Protein AF-A0A450VLE0-F1 (afdb_monomer)

Mean predicted aligned error: 19.2 Å

Organism: NCBI:txid2126340

Solvent-accessible surface area (backbone atoms only — not comparable to full-atom values): 8468 Å² total; per-residue (Å²): 136,80,93,80,52,62,30,89,86,78,66,40,57,33,44,76,78,49,74,46,73,75,33,83,89,41,88,95,52,53,38,33,41,33,39,29,36,33,69,46,83,93,68,55,47,74,50,79,46,79,49,68,70,88,78,72,94,69,72,60,68,81,73,56,61,77,80,72,63,73,75,75,70,81,72,73,82,72,70,78,93,84,75,86,74,86,80,76,88,75,73,73,72,68,62,57,59,59,56,54,58,57,52,57,72,72,73,74,74,83,91,83,80,88,86,80,84,86,91,84,82,136

InterPro domains:
  IPR007684 Zinc finger, Ogr/Delta-type [PF04606] (6-57)

Sequence (122 aa):
MAHRVTCPHCKSAARITSSKDITRDIEGDFAKELYCVCTNPACNCRFVATSSFSHYLIPPKDMRDEDNREPIPDRPLTRPPSEVDPVEPQDPEKAIGQAVLKWIGANLLPQQQQQQPPQIAA

Structure (mmCIF, N/CA/C/O backbone):
data_AF-A0A450VLE0-F1
#
_entry.id   AF-A0A450VLE0-F1
#
loop_
_atom_site.group_PDB
_atom_site.id
_atom_site.type_symbol
_atom_site.label_atom_id
_atom_site.label_alt_id
_atom_site.label_comp_id
_atom_site.label_asym_id
_atom_site.label_entity_id
_atom_site.label_seq_id
_atom_site.pdbx_PDB_ins_code
_atom_site.Cartn_x
_atom_site.Cartn_y
_atom_site.Cartn_z
_atom_site.occupancy
_atom_site.B_iso_or_equiv
_atom_site.auth_seq_id
_atom_site.auth_comp_id
_atom_site.auth_asym_id
_atom_site.auth_atom_id
_atom_site.pdbx_PDB_model_num
ATOM 1 N N . MET A 1 1 ? -6.278 6.645 -8.118 1.00 50.06 1 MET A N 1
ATOM 2 C CA . MET A 1 1 ? -6.718 6.285 -6.750 1.00 50.06 1 MET A CA 1
ATOM 3 C C . MET A 1 1 ? -5.479 6.073 -5.890 1.00 50.06 1 MET A C 1
ATOM 5 O O . MET A 1 1 ? -4.508 5.548 -6.412 1.00 50.06 1 MET A O 1
ATOM 9 N N . ALA A 1 2 ? -5.474 6.519 -4.632 1.00 74.88 2 ALA A N 1
ATOM 10 C CA . ALA A 1 2 ? -4.324 6.376 -3.732 1.00 74.88 2 ALA A CA 1
ATOM 11 C C . ALA A 1 2 ? -4.349 5.023 -2.997 1.00 74.88 2 ALA A C 1
ATOM 13 O O . ALA A 1 2 ? -5.430 4.522 -2.680 1.00 74.88 2 ALA A O 1
ATOM 14 N N . HIS A 1 3 ? -3.175 4.451 -2.713 1.00 81.06 3 HIS A N 1
ATOM 15 C CA . HIS A 1 3 ? -3.037 3.226 -1.922 1.00 81.06 3 HIS A CA 1
ATOM 16 C C . HIS A 1 3 ? -3.601 3.442 -0.505 1.00 81.06 3 HIS A C 1
ATOM 18 O O . HIS A 1 3 ? -3.245 4.413 0.165 1.00 81.06 3 HIS A O 1
ATOM 24 N N . ARG A 1 4 ? -4.510 2.566 -0.056 1.00 89.75 4 ARG A N 1
ATOM 25 C CA . ARG A 1 4 ? -5.162 2.645 1.261 1.00 89.75 4 ARG A CA 1
ATOM 26 C C . ARG A 1 4 ? -4.743 1.456 2.114 1.00 89.75 4 ARG A C 1
ATOM 28 O O . ARG A 1 4 ? -4.914 0.318 1.693 1.00 89.75 4 ARG A O 1
ATOM 35 N N . VAL A 1 5 ? -4.263 1.729 3.324 1.00 93.69 5 VAL A N 1
ATOM 36 C CA . VAL A 1 5 ? -3.890 0.696 4.296 1.00 93.69 5 VAL A CA 1
ATOM 37 C C . VAL A 1 5 ? -5.079 0.410 5.213 1.00 93.69 5 VAL A C 1
ATOM 39 O O . VAL A 1 5 ? -5.694 1.332 5.756 1.00 93.69 5 VAL A O 1
ATOM 42 N N . THR A 1 6 ? -5.408 -0.866 5.393 1.00 95.50 6 THR A N 1
ATOM 43 C CA . THR A 1 6 ? -6.466 -1.330 6.301 1.00 95.50 6 THR A CA 1
ATOM 44 C C . THR A 1 6 ? -5.872 -1.888 7.586 1.00 95.50 6 THR A C 1
ATOM 46 O O . THR A 1 6 ? -4.873 -2.604 7.558 1.00 95.50 6 THR A O 1
ATOM 49 N N . CYS A 1 7 ? -6.504 -1.591 8.718 1.00 95.75 7 CYS A N 1
ATOM 50 C CA . CYS A 1 7 ? -6.116 -2.143 10.009 1.00 95.75 7 CYS A CA 1
ATOM 51 C C . CYS A 1 7 ? -6.337 -3.669 10.038 1.00 95.75 7 CYS A C 1
ATOM 53 O O . CYS A 1 7 ? -7.457 -4.109 9.771 1.00 95.75 7 CYS A O 1
ATOM 55 N N . PRO A 1 8 ? -5.338 -4.483 10.424 1.00 94.81 8 PRO A N 1
ATOM 56 C CA . PRO A 1 8 ? -5.493 -5.938 10.486 1.00 94.81 8 PRO A CA 1
ATOM 57 C C . PRO A 1 8 ? -6.453 -6.393 11.596 1.00 94.81 8 PRO A C 1
ATOM 59 O O . PRO A 1 8 ? -7.052 -7.457 11.491 1.00 94.81 8 PRO A O 1
ATOM 62 N N . HIS A 1 9 ? -6.635 -5.581 12.642 1.00 95.31 9 HIS A N 1
ATOM 63 C CA . HIS A 1 9 ? -7.479 -5.919 13.786 1.00 95.31 9 HIS A CA 1
ATOM 64 C C . HIS A 1 9 ? -8.968 -5.644 13.523 1.00 95.31 9 HIS A C 1
ATOM 66 O O . HIS A 1 9 ? -9.802 -6.533 13.648 1.00 95.31 9 HIS A O 1
ATOM 72 N N . CYS A 1 10 ? -9.321 -4.414 13.134 1.00 95.50 10 CYS A N 1
ATOM 73 C CA . CYS A 1 10 ? -10.722 -3.998 12.978 1.00 95.50 10 CYS A CA 1
ATOM 74 C C . CYS A 1 10 ? -11.154 -3.747 11.525 1.00 95.50 10 CYS A C 1
ATOM 76 O O . CYS A 1 10 ? -12.272 -3.284 11.301 1.00 95.50 10 CYS A O 1
ATOM 78 N N . LYS A 1 11 ? -10.273 -3.980 10.539 1.00 95.19 11 LYS A N 1
ATOM 79 C CA . LYS A 1 11 ? -10.509 -3.773 9.091 1.00 95.19 11 LYS A CA 1
ATOM 80 C C . LYS A 1 11 ? -10.884 -2.341 8.682 1.00 95.19 11 LYS A C 1
ATOM 82 O O . LYS A 1 11 ? -11.14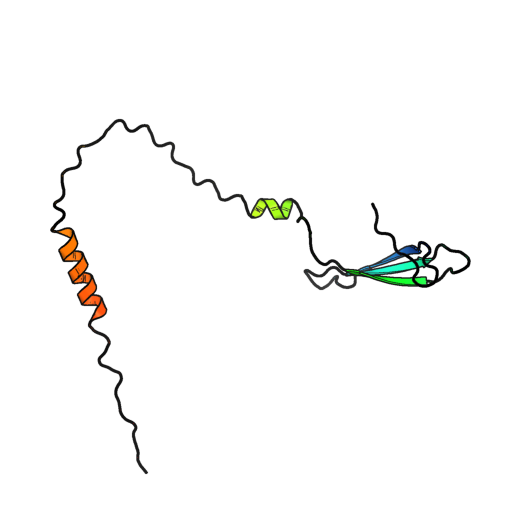1 -2.077 7.512 1.00 95.19 11 LYS A O 1
ATOM 87 N N . SER A 1 12 ? -10.879 -1.402 9.625 1.00 95.81 12 SER A N 1
ATOM 88 C CA . SER A 1 12 ? -11.111 0.019 9.367 1.00 95.81 12 SER A CA 1
ATOM 89 C C . SER A 1 12 ? -9.906 0.643 8.659 1.00 95.81 12 SER A C 1
ATOM 91 O O . SER A 1 12 ? -8.806 0.083 8.664 1.00 95.81 12 SER A O 1
ATOM 93 N N . ALA A 1 13 ? -10.094 1.822 8.066 1.00 94.50 13 ALA A N 1
ATOM 94 C CA . ALA A 1 13 ? -8.999 2.555 7.442 1.00 94.50 13 ALA A CA 1
ATOM 95 C C . ALA A 1 13 ? -7.890 2.899 8.458 1.00 94.50 13 ALA A C 1
ATOM 97 O O . ALA A 1 13 ? -8.137 3.107 9.651 1.00 94.50 13 ALA A O 1
ATOM 98 N N . ALA A 1 14 ? -6.652 2.958 7.979 1.00 96.00 14 ALA A N 1
ATOM 99 C CA . ALA A 1 14 ? -5.509 3.427 8.745 1.00 96.00 14 ALA A CA 1
ATOM 100 C C . ALA A 1 14 ? -4.854 4.625 8.052 1.00 96.00 14 ALA A C 1
ATOM 102 O O . ALA A 1 14 ? -4.839 4.729 6.824 1.00 96.00 14 ALA A O 1
ATOM 103 N N . ARG A 1 15 ? -4.307 5.539 8.857 1.00 95.25 15 ARG A N 1
ATOM 104 C CA . ARG A 1 15 ? -3.554 6.707 8.401 1.00 95.25 15 ARG A CA 1
ATOM 105 C C . ARG A 1 15 ? -2.059 6.437 8.536 1.00 95.25 15 ARG A C 1
ATOM 107 O O . ARG A 1 15 ? -1.594 6.073 9.616 1.00 95.25 15 ARG A O 1
ATOM 114 N N . ILE A 1 16 ? -1.311 6.661 7.460 1.00 95.62 16 ILE A N 1
ATOM 115 C CA . ILE A 1 16 ? 0.154 6.599 7.470 1.00 95.62 16 ILE A CA 1
ATOM 116 C C . ILE A 1 16 ? 0.670 7.870 8.150 1.00 95.62 16 ILE A C 1
ATOM 118 O O . ILE A 1 16 ? 0.297 8.975 7.760 1.00 95.62 16 ILE A O 1
ATOM 122 N N . THR A 1 17 ? 1.485 7.715 9.190 1.00 95.44 17 THR A N 1
ATOM 123 C CA . THR A 1 17 ? 2.058 8.838 9.955 1.00 95.44 17 THR A CA 1
ATOM 124 C C . THR A 1 17 ? 3.480 9.149 9.512 1.00 95.44 17 THR A C 1
ATOM 126 O O . THR A 1 17 ? 3.862 10.309 9.426 1.00 95.44 17 THR A O 1
ATOM 129 N N . SER A 1 18 ? 4.261 8.109 9.232 1.00 94.00 18 SER A N 1
ATOM 130 C CA . SER A 1 18 ? 5.635 8.219 8.755 1.00 94.00 18 SER A CA 1
ATOM 131 C C . SER A 1 18 ? 5.951 7.031 7.854 1.00 94.00 18 SER A C 1
ATOM 133 O O . SER A 1 18 ? 5.331 5.970 7.974 1.00 94.00 18 SER A O 1
ATOM 135 N N . SER A 1 19 ? 6.915 7.211 6.962 1.00 94.12 19 SER A N 1
ATOM 136 C CA . SER A 1 19 ? 7.450 6.160 6.104 1.00 94.12 19 SER A CA 1
ATOM 137 C C . SER A 1 19 ? 8.967 6.144 6.198 1.00 94.12 19 SER A C 1
ATOM 139 O O . SER A 1 19 ? 9.593 7.205 6.174 1.00 94.12 19 SER A O 1
ATOM 141 N N . LYS A 1 20 ? 9.551 4.951 6.251 1.00 94.88 20 LYS A N 1
ATOM 142 C CA . LYS A 1 20 ? 10.996 4.732 6.254 1.00 94.88 20 LYS A CA 1
ATOM 143 C C . LYS A 1 20 ? 11.363 3.847 5.073 1.00 94.88 20 LYS A C 1
ATOM 145 O O . LYS A 1 20 ? 10.780 2.783 4.894 1.00 94.88 20 LYS A O 1
ATOM 150 N N . ASP A 1 21 ? 12.322 4.284 4.271 1.00 93.88 21 ASP A N 1
ATOM 151 C CA . ASP A 1 21 ? 12.847 3.450 3.191 1.00 93.88 21 ASP A CA 1
ATOM 152 C C . ASP A 1 21 ? 13.864 2.473 3.786 1.00 93.88 21 ASP A C 1
ATOM 154 O O . ASP A 1 21 ? 14.727 2.881 4.568 1.00 93.88 21 ASP A O 1
ATOM 158 N N . ILE A 1 22 ? 13.738 1.191 3.447 1.00 93.38 22 ILE A N 1
ATOM 159 C CA . ILE A 1 22 ? 14.608 0.135 3.988 1.00 93.38 22 ILE A CA 1
ATOM 160 C C . ILE A 1 22 ? 15.676 -0.329 3.001 1.00 93.38 22 ILE A C 1
ATOM 162 O O . ILE A 1 22 ? 16.709 -0.819 3.432 1.00 93.38 22 ILE A O 1
ATOM 166 N N . THR A 1 23 ? 15.468 -0.130 1.701 1.00 89.88 23 THR A N 1
ATOM 167 C CA . THR A 1 23 ? 16.395 -0.553 0.639 1.00 89.88 23 THR A CA 1
ATOM 168 C C . THR A 1 23 ? 17.162 0.625 0.038 1.00 89.88 23 THR A C 1
ATOM 170 O O . THR A 1 23 ? 17.474 0.618 -1.143 1.00 89.88 23 THR A O 1
ATOM 173 N N . ARG A 1 24 ? 17.461 1.672 0.827 1.00 84.25 24 ARG A N 1
ATOM 174 C CA . ARG A 1 24 ? 18.153 2.872 0.305 1.00 84.25 24 ARG A CA 1
ATOM 175 C C . ARG A 1 24 ? 19.526 2.566 -0.289 1.00 84.25 24 ARG A C 1
ATOM 177 O O . ARG A 1 24 ? 19.934 3.256 -1.212 1.00 84.25 24 ARG A O 1
ATOM 184 N N . ASP A 1 25 ? 20.192 1.546 0.238 1.00 87.12 25 ASP A N 1
ATOM 185 C CA . ASP A 1 25 ? 21.559 1.179 -0.131 1.00 87.12 25 ASP A CA 1
ATOM 186 C C . ASP A 1 25 ? 21.614 0.040 -1.167 1.00 87.12 25 ASP A C 1
ATOM 188 O O . ASP A 1 25 ? 22.697 -0.408 -1.531 1.00 87.12 25 ASP A O 1
ATOM 192 N N . ILE A 1 26 ? 20.457 -0.456 -1.627 1.00 85.69 26 ILE A N 1
ATOM 193 C CA . ILE A 1 26 ? 20.356 -1.570 -2.576 1.00 85.69 26 ILE A CA 1
ATOM 194 C C . ILE A 1 26 ? 19.754 -1.033 -3.873 1.00 85.69 26 ILE A C 1
ATOM 196 O O . ILE A 1 26 ? 18.553 -0.775 -3.962 1.00 85.69 26 ILE A O 1
ATOM 200 N N . GLU A 1 27 ? 20.599 -0.848 -4.885 1.00 79.81 27 GLU A N 1
ATOM 201 C CA . GLU A 1 27 ? 20.152 -0.433 -6.213 1.00 79.81 27 GLU A CA 1
ATOM 202 C C . GLU A 1 27 ? 19.254 -1.507 -6.844 1.00 79.81 27 GLU A C 1
ATOM 204 O O . GLU A 1 27 ? 19.580 -2.692 -6.848 1.00 79.81 27 GLU A O 1
ATOM 209 N N . GLY A 1 28 ? 18.107 -1.085 -7.379 1.00 79.62 28 GLY A N 1
ATOM 210 C CA . GLY A 1 28 ? 17.136 -1.968 -8.033 1.00 79.62 28 GLY A CA 1
ATOM 211 C C . GLY A 1 28 ? 16.016 -2.488 -7.127 1.00 79.62 28 GLY A C 1
ATOM 212 O O . GLY A 1 28 ? 14.972 -2.876 -7.649 1.00 79.62 28 GLY A O 1
ATOM 213 N N . ASP A 1 29 ? 16.161 -2.403 -5.802 1.00 85.62 29 ASP A N 1
ATOM 214 C CA . ASP A 1 29 ? 15.123 -2.817 -4.856 1.00 85.62 29 ASP A CA 1
ATOM 215 C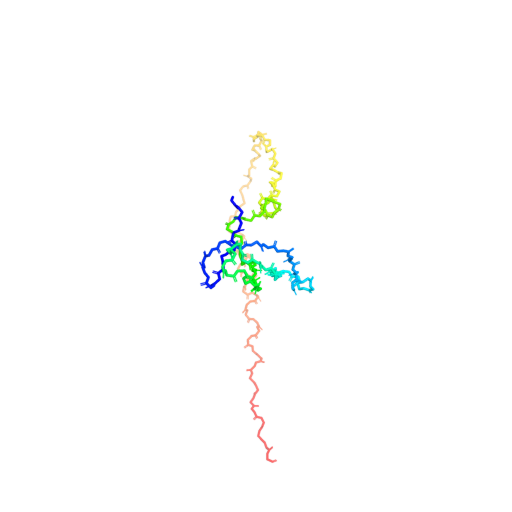 C . ASP A 1 29 ? 14.401 -1.623 -4.228 1.00 85.62 29 ASP A C 1
ATOM 217 O O . ASP A 1 29 ? 14.997 -0.683 -3.698 1.00 85.62 29 ASP A O 1
ATOM 221 N N . PHE A 1 30 ? 13.070 -1.686 -4.208 1.00 88.25 30 PHE A N 1
ATOM 222 C CA . PHE A 1 30 ? 12.241 -0.673 -3.565 1.00 88.25 30 PHE A CA 1
ATOM 223 C C . PHE A 1 30 ? 11.333 -1.311 -2.523 1.00 88.25 30 PHE A C 1
ATOM 225 O O . PHE A 1 30 ? 10.327 -1.947 -2.851 1.00 88.25 30 PHE A O 1
ATOM 232 N N . ALA A 1 31 ? 11.660 -1.090 -1.252 1.00 92.62 31 ALA A N 1
ATOM 233 C CA . ALA A 1 31 ? 10.789 -1.420 -0.139 1.00 92.62 31 ALA A CA 1
ATOM 234 C C . ALA A 1 31 ? 10.758 -0.305 0.916 1.00 92.62 31 ALA A C 1
ATOM 236 O O . ALA A 1 31 ? 11.765 0.343 1.227 1.00 92.62 31 ALA A O 1
ATOM 237 N N . LYS A 1 32 ? 9.565 -0.080 1.474 1.00 93.69 32 LYS A N 1
ATOM 238 C CA . LYS A 1 32 ? 9.296 0.932 2.500 1.00 93.69 32 LYS A CA 1
ATOM 239 C C . LYS A 1 32 ? 8.494 0.350 3.654 1.00 93.69 32 LYS A C 1
ATOM 241 O O . LYS A 1 32 ? 7.517 -0.368 3.447 1.00 93.69 32 LYS A O 1
ATOM 246 N N . GLU A 1 33 ? 8.859 0.747 4.861 1.00 95.69 33 GLU A N 1
ATOM 247 C CA . GLU A 1 33 ? 8.078 0.545 6.077 1.00 95.69 33 GLU A CA 1
ATOM 248 C C . GLU A 1 33 ? 7.150 1.744 6.290 1.00 95.69 33 GLU A C 1
ATOM 250 O O . GLU A 1 33 ? 7.573 2.901 6.259 1.00 95.69 33 GLU A O 1
ATOM 255 N N . LEU A 1 34 ? 5.870 1.472 6.514 1.00 95.50 34 LEU A N 1
ATOM 256 C CA . LEU A 1 34 ? 4.814 2.454 6.716 1.00 95.50 34 LEU A CA 1
ATOM 257 C C . LEU A 1 34 ? 4.297 2.342 8.147 1.00 95.50 34 LEU A C 1
ATOM 259 O O . LEU A 1 34 ? 3.661 1.354 8.521 1.00 95.50 34 LEU A O 1
ATOM 263 N N . TYR A 1 35 ? 4.523 3.381 8.942 1.00 96.69 35 TYR A N 1
ATOM 264 C CA . TYR A 1 35 ? 4.024 3.463 10.310 1.00 96.69 35 TYR A CA 1
ATOM 265 C C . TYR A 1 35 ? 2.588 3.978 10.288 1.00 96.69 35 TYR A C 1
ATOM 267 O O . TYR A 1 35 ? 2.329 5.144 9.969 1.00 96.69 35 TYR A O 1
ATOM 275 N N . CYS A 1 36 ? 1.648 3.100 10.619 1.00 96.69 36 CYS A N 1
ATOM 276 C CA . CYS A 1 36 ? 0.220 3.329 10.462 1.00 96.69 36 CYS A CA 1
ATOM 277 C C . CYS A 1 36 ? -0.494 3.428 11.813 1.00 96.69 36 CYS A C 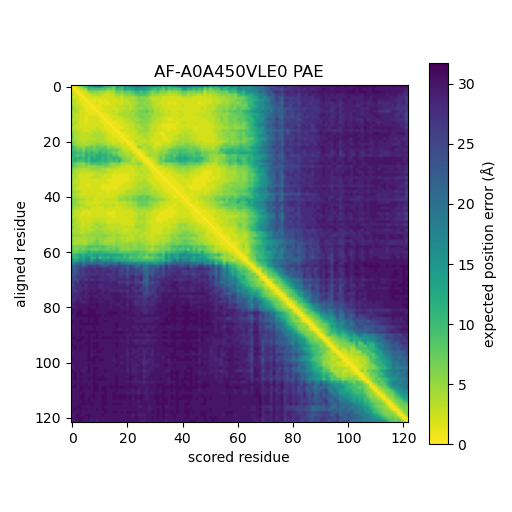1
ATOM 279 O O . CYS A 1 36 ? -0.167 2.723 12.769 1.00 96.69 36 CYS A O 1
ATOM 281 N N . VAL A 1 37 ? -1.515 4.284 11.870 1.00 96.50 37 VAL A N 1
ATOM 282 C CA . VAL A 1 37 ? -2.420 4.431 13.018 1.00 96.50 37 VAL A CA 1
ATOM 283 C C . VAL A 1 37 ? -3.846 4.194 12.542 1.00 96.50 37 VAL A C 1
ATOM 285 O O . VAL A 1 37 ? -4.289 4.811 11.570 1.00 96.50 37 VAL A O 1
ATOM 288 N N . CYS A 1 38 ? -4.570 3.291 13.199 1.00 96.94 38 CYS A N 1
ATOM 289 C CA . CYS A 1 38 ? -5.972 3.042 12.879 1.00 96.94 38 CYS A CA 1
ATOM 290 C C . CYS A 1 38 ? -6.828 4.282 13.175 1.00 96.94 38 CYS A C 1
ATOM 292 O O . CYS A 1 38 ? -6.673 4.905 14.221 1.00 96.94 38 CYS A O 1
ATOM 294 N N . THR A 1 39 ? -7.747 4.630 12.271 1.00 95.81 39 THR A N 1
ATOM 295 C CA . THR A 1 39 ? -8.638 5.787 12.461 1.00 95.81 39 THR A CA 1
ATOM 296 C C . THR A 1 39 ? -9.863 5.474 13.316 1.00 95.81 39 THR A C 1
ATOM 298 O O . THR A 1 39 ? -10.552 6.395 13.744 1.00 95.81 39 THR A O 1
ATOM 301 N N . ASN A 1 40 ? -10.154 4.194 13.570 1.00 96.00 40 ASN A N 1
ATOM 302 C CA . ASN A 1 40 ? -11.259 3.797 14.432 1.00 96.00 40 ASN A CA 1
ATOM 303 C C . ASN A 1 40 ? -10.888 4.068 15.902 1.00 96.00 40 ASN A C 1
ATOM 305 O O . ASN A 1 40 ? -9.965 3.417 16.400 1.00 96.00 40 ASN A O 1
ATOM 309 N N . PRO A 1 41 ? -11.604 4.959 16.615 1.00 94.38 41 PRO A N 1
ATOM 310 C CA . PRO A 1 41 ? -11.274 5.331 17.991 1.00 94.38 41 PRO A CA 1
ATOM 311 C C . PRO A 1 41 ? -11.372 4.160 18.977 1.00 94.38 41 PRO A C 1
ATOM 313 O O . PRO A 1 41 ? -10.648 4.151 19.967 1.00 94.38 41 PRO A O 1
ATOM 316 N N . ALA A 1 42 ? -12.206 3.152 18.697 1.00 96.44 42 ALA A N 1
ATOM 317 C CA . ALA A 1 42 ? -12.314 1.959 19.537 1.00 96.44 42 ALA A CA 1
ATOM 318 C C . ALA A 1 42 ? -11.110 1.012 19.388 1.00 96.44 42 ALA A C 1
ATOM 320 O O . ALA A 1 42 ? -10.825 0.230 20.287 1.00 96.44 42 ALA A O 1
ATOM 321 N N . CYS A 1 43 ? -10.407 1.064 18.250 1.00 95.25 43 CYS A N 1
ATOM 322 C CA . CYS A 1 43 ? -9.239 0.224 17.994 1.00 95.25 43 CYS A CA 1
ATOM 323 C C . CYS A 1 43 ? -7.934 0.979 18.262 1.00 95.25 43 CYS A C 1
ATOM 325 O O . CYS A 1 43 ? -7.086 0.474 18.989 1.00 95.25 43 CYS A O 1
ATOM 327 N N . ASN A 1 44 ? -7.770 2.161 17.654 1.00 93.75 44 ASN A N 1
ATOM 328 C CA . ASN A 1 44 ? -6.639 3.090 17.792 1.00 93.75 44 ASN A CA 1
ATOM 329 C C . ASN A 1 44 ? -5.239 2.432 17.800 1.00 93.75 44 ASN A C 1
ATOM 331 O O . ASN A 1 44 ? -4.285 2.945 18.385 1.00 93.75 44 ASN A O 1
ATOM 335 N N . CYS A 1 45 ? -5.103 1.265 17.167 1.00 96.00 45 CYS A N 1
ATOM 336 C CA . CYS A 1 45 ? -3.864 0.509 17.196 1.00 96.00 45 CYS A CA 1
ATOM 337 C C . CYS A 1 45 ? -2.819 1.159 16.286 1.00 96.00 45 CYS A C 1
ATOM 339 O O . CYS A 1 45 ? -3.145 1.746 15.24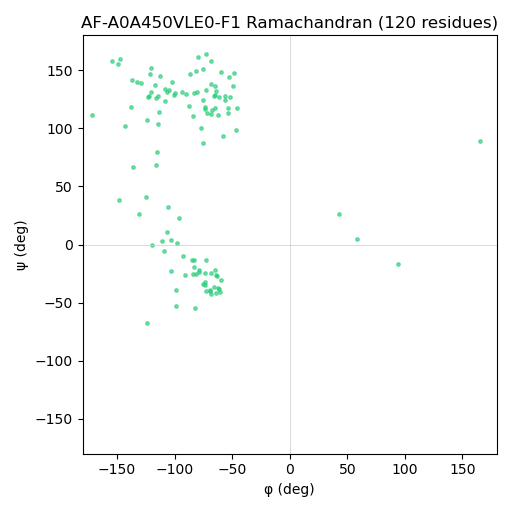5 1.00 96.00 45 CYS A O 1
ATOM 341 N N . ARG A 1 46 ? -1.549 0.979 16.646 1.00 96.56 46 ARG A N 1
ATOM 342 C CA . ARG A 1 46 ? -0.399 1.357 15.823 1.00 96.56 46 ARG A CA 1
ATOM 343 C C . ARG A 1 46 ? 0.256 0.098 15.286 1.00 96.56 46 ARG A C 1
ATOM 345 O O . ARG A 1 46 ? 0.449 -0.852 16.037 1.00 96.56 46 ARG A O 1
ATOM 352 N N . PHE A 1 47 ? 0.568 0.088 14.001 1.00 96.62 47 PHE A N 1
ATOM 353 C CA . PHE A 1 47 ? 1.192 -1.059 13.351 1.00 96.62 47 PHE A CA 1
ATOM 354 C C . PHE A 1 47 ? 2.117 -0.601 12.228 1.00 96.62 47 PHE A C 1
ATOM 356 O O . PHE A 1 47 ? 1.998 0.519 11.728 1.00 96.62 47 PHE A O 1
ATOM 363 N N . VAL A 1 48 ? 3.040 -1.475 11.843 1.00 96.56 48 VAL A N 1
ATOM 364 C CA . VAL A 1 48 ? 3.949 -1.256 10.717 1.00 96.56 48 VAL A CA 1
ATOM 365 C C . VAL A 1 48 ? 3.496 -2.141 9.566 1.00 96.56 48 VAL A C 1
ATOM 367 O O . VAL A 1 48 ? 3.227 -3.324 9.766 1.00 96.56 48 VAL A O 1
ATOM 370 N N . ALA A 1 49 ? 3.375 -1.559 8.378 1.00 94.75 49 ALA A N 1
ATOM 371 C CA . ALA A 1 49 ? 3.100 -2.281 7.143 1.00 94.75 49 ALA A CA 1
ATOM 372 C C . ALA A 1 49 ? 4.276 -2.105 6.182 1.00 94.75 49 ALA A C 1
ATOM 374 O O . ALA A 1 49 ? 4.775 -0.994 6.026 1.00 94.75 49 ALA A O 1
ATOM 375 N N . THR A 1 50 ? 4.695 -3.176 5.518 1.00 94.25 50 THR A N 1
ATOM 376 C CA . THR A 1 50 ? 5.765 -3.118 4.516 1.00 94.25 50 THR A CA 1
ATOM 377 C C . THR A 1 50 ? 5.156 -3.083 3.122 1.00 94.25 50 THR A C 1
ATOM 379 O O . THR A 1 50 ? 4.293 -3.898 2.801 1.00 94.25 50 THR A O 1
ATOM 382 N N . SER A 1 51 ? 5.601 -2.141 2.295 1.00 92.19 51 SER A N 1
ATOM 383 C CA . SER A 1 51 ? 5.233 -2.038 0.883 1.00 92.19 51 SER A CA 1
ATOM 384 C C . SER A 1 51 ? 6.479 -2.241 0.031 1.00 92.19 51 SER A C 1
ATOM 386 O O . SER A 1 51 ? 7.455 -1.515 0.211 1.00 92.19 51 SER A O 1
ATOM 388 N N . SER A 1 52 ? 6.433 -3.178 -0.913 1.00 92.62 52 SER A N 1
ATOM 389 C CA . SER A 1 52 ? 7.508 -3.438 -1.874 1.00 92.62 52 SER A CA 1
ATOM 390 C C . SER A 1 52 ? 7.037 -3.253 -3.315 1.00 92.62 52 SER A C 1
ATOM 392 O O . SER A 1 52 ? 5.854 -3.406 -3.631 1.00 92.62 52 SER A O 1
ATOM 394 N N . PHE A 1 53 ? 7.971 -2.885 -4.186 1.00 91.19 53 PHE A N 1
ATOM 395 C CA . PHE A 1 53 ? 7.783 -2.915 -5.631 1.00 91.19 53 PHE A CA 1
ATOM 396 C C . PHE A 1 53 ? 8.007 -4.337 -6.161 1.00 91.19 53 PHE A C 1
ATOM 398 O O . PHE A 1 53 ? 8.787 -5.094 -5.592 1.00 91.19 53 PHE A O 1
ATOM 405 N N . SER A 1 54 ? 7.319 -4.702 -7.245 1.00 90.44 54 SER A N 1
ATOM 406 C CA . SER A 1 54 ? 7.487 -6.006 -7.897 1.00 90.44 54 SER A CA 1
ATOM 407 C C . SER A 1 54 ? 7.853 -5.840 -9.366 1.00 90.44 54 SER A C 1
ATOM 409 O O . SER A 1 54 ? 8.964 -6.167 -9.759 1.00 90.44 54 SER A O 1
ATOM 411 N N . HIS A 1 55 ? 6.933 -5.336 -10.185 1.00 90.81 55 HIS A N 1
ATOM 412 C CA . HIS A 1 55 ? 7.167 -5.148 -11.611 1.00 90.81 55 HIS A CA 1
ATOM 413 C C . HIS A 1 55 ? 6.276 -4.040 -12.170 1.00 90.81 55 HIS A C 1
ATOM 415 O O . HIS A 1 55 ? 5.221 -3.714 -11.615 1.00 90.81 55 HIS A O 1
ATOM 421 N N . TYR A 1 56 ? 6.701 -3.467 -13.293 1.00 90.56 56 TYR A N 1
ATOM 422 C CA . TYR A 1 56 ? 5.882 -2.554 -14.077 1.00 90.56 56 TYR A CA 1
ATOM 423 C C . TYR A 1 56 ? 4.968 -3.359 -14.998 1.00 90.56 56 TYR A C 1
ATOM 425 O O . TYR A 1 56 ? 5.435 -4.216 -15.740 1.00 90.56 56 TYR A O 1
ATOM 433 N N . LEU A 1 57 ? 3.671 -3.050 -14.998 1.00 92.88 57 LEU A N 1
ATOM 434 C CA . LEU A 1 57 ? 2.766 -3.541 -16.045 1.00 92.88 57 LEU A CA 1
ATOM 435 C C . LEU A 1 57 ? 3.005 -2.802 -17.367 1.00 92.88 57 LEU A C 1
ATOM 437 O O . LEU A 1 57 ? 2.873 -3.374 -18.442 1.00 92.88 57 LEU A O 1
ATOM 441 N N . ILE A 1 58 ? 3.345 -1.514 -17.273 1.00 91.12 58 ILE A N 1
ATOM 442 C CA . ILE A 1 58 ? 3.714 -0.654 -18.395 1.00 91.12 58 ILE A CA 1
ATOM 443 C C . ILE A 1 58 ? 4.911 0.182 -17.928 1.00 91.12 58 ILE A C 1
ATOM 445 O O . ILE A 1 58 ? 4.762 0.928 -16.954 1.00 91.12 58 ILE A O 1
ATOM 449 N N . PRO A 1 59 ? 6.085 0.068 -18.571 1.00 89.38 59 PRO A N 1
ATOM 450 C CA . PRO A 1 59 ? 7.277 0.783 -18.137 1.00 89.38 59 PRO A CA 1
ATOM 451 C C . PRO A 1 59 ? 7.157 2.309 -18.348 1.00 89.38 59 PRO A C 1
ATOM 453 O O . PRO A 1 59 ? 6.355 2.776 -19.180 1.00 89.38 59 PRO A O 1
ATOM 456 N N . PRO A 1 60 ? 7.947 3.109 -17.603 1.00 89.31 60 PRO A N 1
ATOM 457 C CA . PRO A 1 60 ? 8.092 4.548 -17.828 1.00 89.31 60 PRO A CA 1
ATOM 458 C C . PRO A 1 60 ? 8.363 4.875 -19.302 1.00 89.31 60 PRO A C 1
ATOM 460 O O . PRO A 1 60 ? 8.959 4.076 -20.019 1.00 89.31 60 PRO A O 1
ATOM 463 N N . LYS A 1 61 ? 7.887 6.031 -19.779 1.00 85.50 61 LYS A N 1
ATOM 464 C CA . LYS A 1 61 ? 8.042 6.426 -21.194 1.00 85.50 61 LYS A CA 1
ATOM 465 C C . LYS A 1 61 ? 9.510 6.536 -21.596 1.00 85.50 61 LYS A C 1
ATOM 467 O O . LYS A 1 61 ? 9.884 5.993 -22.621 1.00 85.50 61 LYS A O 1
ATOM 472 N N . ASP A 1 62 ? 10.328 7.089 -20.712 1.00 83.25 62 ASP A N 1
ATOM 473 C CA . ASP A 1 62 ? 11.758 7.285 -20.957 1.00 83.25 62 ASP A CA 1
ATOM 474 C C . ASP A 1 62 ? 12.517 5.950 -21.095 1.00 83.25 62 ASP A C 1
ATOM 476 O O . ASP A 1 62 ? 13.557 5.894 -21.733 1.00 83.25 62 ASP A O 1
ATOM 480 N N . MET A 1 63 ? 11.968 4.848 -20.562 1.00 75.38 63 MET A N 1
ATOM 481 C CA . MET A 1 63 ? 12.501 3.493 -20.768 1.00 75.38 63 MET A CA 1
ATOM 482 C C . MET A 1 63 ? 12.001 2.827 -22.060 1.00 75.38 63 MET A C 1
ATOM 484 O O . MET A 1 63 ? 12.515 1.781 -22.436 1.00 75.38 63 MET A O 1
ATOM 488 N N . ARG A 1 64 ? 10.970 3.373 -22.718 1.00 65.62 64 ARG A N 1
ATOM 489 C CA . ARG A 1 64 ? 10.402 2.819 -23.961 1.00 65.62 64 ARG A CA 1
ATOM 490 C C . ARG A 1 64 ? 11.047 3.382 -25.221 1.00 65.62 64 ARG A C 1
ATOM 492 O O . ARG A 1 64 ? 11.007 2.716 -26.249 1.00 65.62 64 ARG A O 1
ATOM 499 N N . ASP A 1 65 ? 11.600 4.589 -25.149 1.00 63.69 65 ASP A N 1
ATOM 500 C CA . ASP A 1 65 ? 12.085 5.310 -26.329 1.00 63.69 65 ASP A CA 1
ATOM 501 C C . ASP A 1 65 ? 13.513 4.898 -26.752 1.00 63.69 65 ASP A C 1
ATOM 503 O O . ASP A 1 65 ? 13.876 5.085 -27.912 1.00 63.69 65 ASP A O 1
ATOM 507 N N . GLU A 1 66 ? 14.298 4.283 -25.858 1.00 58.88 66 GLU A N 1
ATOM 508 C CA . GLU A 1 66 ? 15.685 3.859 -26.135 1.00 58.88 66 GLU A CA 1
ATOM 509 C C . GLU A 1 66 ? 15.774 2.541 -26.940 1.00 58.88 66 GLU A C 1
ATOM 511 O O . GLU A 1 66 ? 16.770 2.291 -27.611 1.00 58.88 66 GLU A O 1
ATOM 516 N N . ASP A 1 67 ? 14.730 1.702 -26.922 1.00 58.62 67 ASP A N 1
ATOM 517 C CA . ASP A 1 67 ? 14.748 0.366 -27.551 1.00 58.62 67 ASP A CA 1
ATOM 518 C C . ASP A 1 67 ? 14.229 0.354 -29.003 1.00 58.62 67 ASP A C 1
ATOM 520 O O . ASP A 1 67 ? 14.377 -0.639 -29.705 1.00 58.62 67 ASP A O 1
ATOM 524 N N . ASN A 1 68 ? 13.627 1.446 -29.498 1.00 58.75 68 ASN A N 1
ATOM 525 C CA . ASN A 1 68 ? 12.919 1.424 -30.791 1.00 58.75 68 ASN A CA 1
ATOM 526 C C . ASN A 1 68 ? 13.288 2.557 -31.756 1.00 58.75 68 ASN A C 1
ATOM 528 O O . ASN A 1 68 ? 12.506 2.935 -32.633 1.00 58.75 68 ASN A O 1
ATOM 532 N N . ARG A 1 69 ? 14.499 3.099 -31.618 1.00 56.81 69 ARG A N 1
ATOM 533 C CA . ARG A 1 69 ? 15.100 3.963 -32.634 1.00 56.81 69 ARG A CA 1
ATOM 534 C C . ARG A 1 69 ? 16.341 3.287 -33.189 1.00 56.81 69 ARG A C 1
ATOM 536 O O . ARG A 1 69 ? 17.455 3.764 -32.999 1.00 56.81 69 ARG A O 1
ATOM 543 N N . GLU A 1 70 ? 16.146 2.193 -33.927 1.00 60.28 70 GLU A N 1
ATOM 544 C CA . GLU A 1 70 ? 17.128 1.894 -34.966 1.00 60.28 70 GLU A CA 1
ATOM 545 C C . GLU A 1 70 ? 17.269 3.175 -35.807 1.00 60.28 70 GLU A C 1
ATOM 547 O O . GLU A 1 70 ? 16.250 3.744 -36.231 1.00 60.28 70 GLU A O 1
ATOM 552 N N . PRO A 1 71 ? 18.491 3.704 -36.007 1.00 62.28 71 PRO A N 1
ATOM 553 C CA . PRO A 1 71 ? 18.699 4.711 -37.027 1.00 62.28 71 PRO A CA 1
ATOM 554 C C . PRO A 1 71 ? 18.151 4.095 -38.304 1.00 62.28 71 PRO A C 1
ATOM 556 O O . PRO A 1 71 ? 18.632 3.044 -38.722 1.00 62.28 71 PRO A O 1
ATOM 559 N N . ILE A 1 72 ? 17.121 4.702 -38.896 1.00 64.31 72 ILE A N 1
ATOM 560 C CA . ILE A 1 72 ? 16.745 4.358 -40.263 1.00 64.31 72 ILE A CA 1
ATOM 561 C C . ILE A 1 72 ? 18.054 4.528 -41.035 1.00 64.31 72 ILE A C 1
ATOM 563 O O . ILE A 1 72 ? 18.554 5.658 -41.055 1.00 64.31 72 ILE A O 1
ATOM 567 N N . PRO A 1 73 ? 18.670 3.456 -41.572 1.00 65.06 73 PRO A N 1
ATOM 568 C CA . PRO A 1 73 ? 19.874 3.632 -42.358 1.00 65.06 73 PRO A CA 1
ATOM 569 C C . PRO A 1 73 ? 19.474 4.606 -43.450 1.00 65.06 73 PRO A C 1
ATOM 571 O O . PRO A 1 73 ? 18.450 4.367 -44.096 1.00 65.06 73 PRO A O 1
ATOM 574 N N . ASP A 1 74 ? 20.198 5.723 -43.572 1.00 62.91 74 A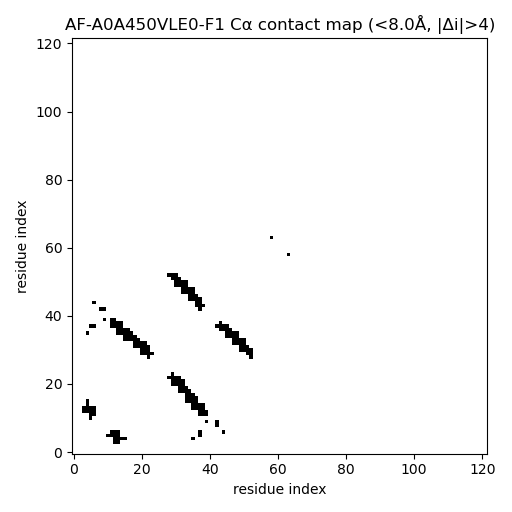SP A N 1
ATOM 575 C CA . ASP A 1 74 ? 19.969 6.726 -44.604 1.00 62.91 74 ASP A CA 1
ATOM 576 C C . ASP A 1 74 ? 19.820 5.981 -45.920 1.00 62.91 74 ASP A C 1
ATOM 578 O O . ASP A 1 74 ? 20.801 5.524 -46.505 1.00 62.91 74 ASP A O 1
ATOM 582 N N . ARG A 1 75 ? 18.573 5.757 -46.343 1.00 61.03 75 ARG A N 1
ATOM 583 C CA . ARG A 1 75 ? 18.303 5.069 -47.589 1.00 61.03 75 ARG A CA 1
ATOM 584 C C . ARG A 1 75 ? 18.783 6.071 -48.616 1.00 61.03 75 ARG A C 1
ATOM 586 O O . ARG A 1 75 ? 18.162 7.134 -48.715 1.00 61.03 75 ARG A O 1
ATOM 593 N N . PRO A 1 76 ? 19.870 5.794 -49.356 1.00 61.53 76 PRO A N 1
ATOM 594 C CA . PRO A 1 76 ? 20.275 6.705 -50.400 1.00 61.53 76 PRO A CA 1
ATOM 595 C C . PRO A 1 76 ? 19.059 6.837 -51.306 1.00 61.53 76 PRO A C 1
ATOM 597 O O . PRO A 1 76 ? 18.470 5.821 -51.700 1.00 61.53 76 PRO A O 1
ATOM 600 N N . LEU A 1 77 ? 18.637 8.074 -51.573 1.00 58.88 77 LEU A N 1
ATOM 601 C CA . LEU A 1 77 ? 17.702 8.350 -52.651 1.00 58.88 77 LEU A CA 1
ATOM 602 C C . LEU A 1 77 ? 18.385 7.820 -53.908 1.00 58.88 77 LEU A C 1
ATOM 604 O O . LEU A 1 77 ? 19.249 8.475 -54.487 1.00 58.88 77 LEU A O 1
ATOM 608 N N . THR A 1 78 ? 18.083 6.574 -54.260 1.00 54.69 78 THR A N 1
ATOM 609 C CA . THR A 1 78 ? 18.580 5.962 -55.478 1.00 54.69 78 THR A CA 1
ATOM 610 C C . THR A 1 78 ? 18.005 6.810 -56.591 1.00 54.69 78 THR A C 1
ATOM 612 O O . THR A 1 78 ? 16.791 6.904 -56.779 1.00 54.69 78 THR A O 1
ATOM 615 N N . ARG A 1 79 ? 18.906 7.534 -57.257 1.00 57.31 79 ARG A N 1
ATOM 616 C CA . ARG A 1 79 ? 18.620 8.252 -58.490 1.00 57.31 79 ARG A CA 1
ATOM 617 C C . ARG A 1 79 ? 17.906 7.258 -59.427 1.00 57.31 79 ARG A C 1
ATOM 619 O O . ARG A 1 79 ? 18.313 6.093 -59.458 1.00 57.31 79 ARG A O 1
ATOM 626 N N . PRO A 1 80 ? 16.829 7.659 -60.126 1.00 57.22 80 PRO A N 1
ATOM 627 C CA . PRO A 1 80 ? 16.124 6.758 -61.032 1.00 57.22 80 PRO A CA 1
ATOM 628 C C . PRO A 1 80 ? 17.109 6.129 -62.034 1.00 57.22 80 PRO A C 1
ATOM 630 O O . PRO A 1 80 ? 18.060 6.803 -62.439 1.00 57.22 80 PRO A O 1
ATOM 633 N N . PRO A 1 81 ? 16.915 4.854 -62.419 1.00 49.84 81 PRO A N 1
ATOM 634 C CA . PRO A 1 81 ? 17.849 4.130 -63.267 1.00 49.84 81 PRO A CA 1
ATOM 635 C C . PRO A 1 81 ? 17.705 4.622 -64.708 1.00 49.84 81 PRO A C 1
ATOM 637 O O . PRO A 1 81 ? 16.939 4.079 -65.499 1.00 49.84 81 PRO A O 1
ATOM 640 N N . SER A 1 82 ? 18.429 5.677 -65.049 1.00 60.28 82 SER A N 1
ATOM 641 C CA . SER A 1 82 ? 18.700 6.059 -66.429 1.00 60.28 82 SER A CA 1
ATOM 642 C C . SER A 1 82 ? 20.196 5.919 -66.658 1.00 60.28 82 SER A C 1
ATOM 644 O O . SER A 1 82 ? 20.913 6.896 -66.516 1.00 60.28 82 SER A O 1
ATOM 646 N N . GLU A 1 83 ? 20.630 4.680 -66.879 1.00 54.78 83 GLU A N 1
ATOM 647 C CA . GLU A 1 83 ? 21.802 4.251 -67.660 1.00 54.78 83 GLU A CA 1
ATOM 648 C C . GLU A 1 83 ? 22.065 2.789 -67.286 1.00 54.78 83 GLU A C 1
ATOM 650 O O . GLU A 1 83 ? 22.719 2.455 -66.304 1.00 54.78 83 GLU A O 1
ATOM 655 N N . VAL A 1 84 ? 21.418 1.895 -68.033 1.00 55.88 84 VAL A N 1
ATOM 656 C CA . VAL A 1 84 ? 21.816 0.490 -68.109 1.00 55.88 84 VAL A CA 1
ATOM 657 C C . VAL A 1 84 ? 23.035 0.458 -69.020 1.00 55.88 84 VAL A C 1
ATOM 659 O O . VAL A 1 84 ? 22.890 0.528 -70.240 1.00 55.88 84 VAL A O 1
ATOM 662 N N . ASP A 1 85 ? 24.226 0.382 -68.436 1.00 57.75 85 ASP A N 1
ATOM 663 C CA . ASP A 1 85 ? 25.408 -0.031 -69.183 1.00 57.75 85 ASP A CA 1
ATOM 664 C C . ASP A 1 85 ? 25.273 -1.523 -69.550 1.00 57.75 85 ASP A C 1
ATOM 666 O O . ASP A 1 85 ? 24.818 -2.326 -68.723 1.00 57.75 85 ASP A O 1
ATOM 670 N N . PRO A 1 86 ? 25.629 -1.932 -70.781 1.00 52.50 86 PRO A N 1
ATOM 671 C CA . PRO A 1 86 ? 25.545 -3.325 -71.188 1.0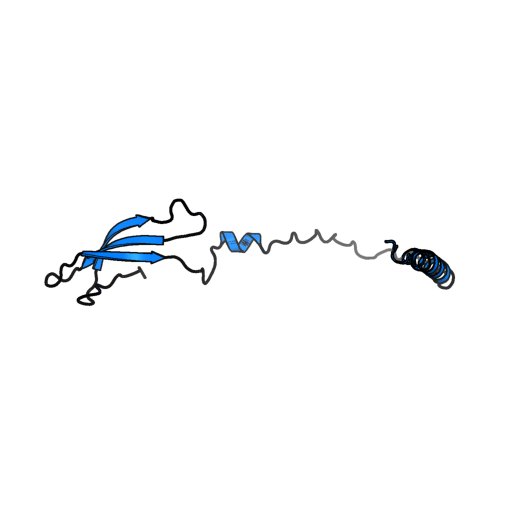0 52.50 86 PRO A CA 1
ATOM 672 C C . PRO A 1 86 ? 26.521 -4.187 -70.373 1.00 52.50 86 PRO A C 1
ATOM 674 O O . PRO A 1 86 ? 27.735 -4.022 -70.452 1.00 52.50 86 PRO A O 1
ATOM 677 N N . VAL A 1 87 ? 25.980 -5.137 -69.605 1.00 56.81 87 VAL A N 1
ATOM 678 C CA . VAL A 1 87 ? 26.761 -6.194 -68.951 1.00 56.81 87 VAL A CA 1
ATOM 679 C C . VAL A 1 87 ? 27.332 -7.126 -70.018 1.00 56.81 87 VAL A C 1
ATOM 681 O O . VAL A 1 87 ? 26.602 -7.804 -70.741 1.00 56.81 87 VAL A O 1
ATOM 684 N N . GLU A 1 88 ? 28.658 -7.147 -70.096 1.00 60.47 88 GLU A N 1
ATOM 685 C CA . GLU A 1 88 ? 29.450 -8.112 -70.850 1.00 60.47 88 GLU A CA 1
ATOM 686 C C . GLU A 1 88 ? 29.287 -9.516 -70.224 1.00 60.47 88 GLU A C 1
ATOM 688 O O . GLU A 1 88 ? 29.431 -9.662 -69.004 1.00 60.47 88 GLU A O 1
ATOM 693 N N . PRO A 1 89 ? 28.941 -10.560 -71.001 1.00 50.31 89 PRO A N 1
ATOM 694 C CA . PRO A 1 89 ? 28.672 -11.885 -70.450 1.00 50.31 89 PRO A CA 1
ATOM 695 C C . PRO A 1 89 ? 29.973 -12.548 -69.981 1.00 50.31 89 PRO A C 1
ATOM 697 O O . PRO A 1 89 ? 30.830 -12.896 -70.789 1.00 50.31 89 PRO A O 1
ATOM 700 N N . GLN A 1 90 ? 30.117 -12.752 -68.669 1.00 54.47 90 GLN A N 1
ATOM 701 C CA . GLN A 1 90 ? 31.193 -13.573 -68.115 1.00 54.47 90 GLN A CA 1
ATOM 702 C C . GLN A 1 90 ? 30.769 -15.045 -68.061 1.00 54.47 90 GLN A C 1
ATOM 704 O O . GLN A 1 90 ? 29.805 -15.411 -67.389 1.00 54.47 90 GLN A O 1
ATOM 709 N N . ASP A 1 91 ? 31.526 -15.870 -68.784 1.00 59.69 91 ASP A N 1
ATOM 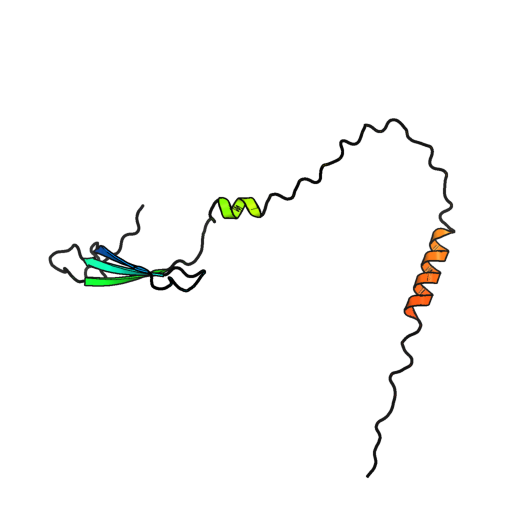710 C CA . ASP A 1 91 ? 31.457 -17.331 -68.838 1.00 59.69 91 ASP A CA 1
ATOM 711 C C . ASP A 1 91 ? 31.347 -17.982 -67.437 1.00 59.69 91 ASP A C 1
ATOM 713 O O . ASP A 1 91 ? 32.282 -17.883 -66.630 1.00 59.69 91 ASP A O 1
ATOM 717 N N . PRO A 1 92 ? 30.248 -18.698 -67.125 1.00 55.16 92 PRO A N 1
ATOM 718 C CA . PRO A 1 92 ? 29.997 -19.263 -65.795 1.00 55.16 92 PRO A CA 1
ATOM 719 C C . PRO A 1 92 ? 30.886 -20.469 -65.440 1.00 55.16 92 PRO A C 1
ATOM 721 O O . PRO A 1 92 ? 30.961 -20.857 -64.272 1.00 55.16 92 PRO A O 1
ATOM 724 N N . GLU A 1 93 ? 31.596 -21.066 -66.400 1.00 55.56 93 GLU A N 1
ATOM 725 C CA . GLU A 1 93 ? 32.352 -22.306 -66.164 1.00 55.56 93 GLU A CA 1
ATOM 726 C C . GLU A 1 93 ? 33.698 -22.089 -65.452 1.00 55.56 93 GLU A C 1
ATOM 728 O O . GLU A 1 93 ? 34.189 -22.978 -64.751 1.00 55.56 93 GLU A O 1
ATOM 733 N N . LYS A 1 94 ? 34.296 -20.893 -65.542 1.00 56.34 94 LYS A N 1
ATOM 734 C CA . LYS A 1 94 ? 35.634 -20.642 -64.970 1.00 56.34 94 LYS A CA 1
ATOM 735 C C . LYS A 1 94 ? 35.625 -20.353 -63.463 1.00 56.34 94 LYS A C 1
ATOM 737 O O . LYS A 1 94 ? 36.622 -20.610 -62.786 1.00 56.34 94 LYS A O 1
ATOM 742 N N . ALA A 1 95 ? 34.514 -19.847 -62.925 1.00 55.12 95 ALA A N 1
ATOM 743 C CA . ALA A 1 95 ? 34.406 -19.450 -61.519 1.00 55.12 95 ALA A CA 1
ATOM 744 C C . ALA A 1 95 ? 34.273 -20.653 -60.565 1.00 55.12 95 ALA A C 1
ATOM 746 O O . ALA A 1 95 ? 34.823 -20.644 -59.461 1.00 55.12 95 ALA A O 1
ATOM 747 N N . ILE A 1 96 ? 33.600 -21.720 -61.007 1.00 59.50 96 ILE A N 1
ATOM 748 C CA . ILE A 1 96 ? 33.327 -22.906 -60.181 1.00 59.50 96 ILE A CA 1
ATOM 749 C C . ILE A 1 96 ? 34.623 -23.685 -59.900 1.00 59.50 96 ILE A C 1
ATOM 751 O O . ILE A 1 96 ? 34.861 -24.117 -58.771 1.00 59.50 96 ILE A O 1
ATOM 755 N N . GLY A 1 97 ? 35.515 -23.790 -60.892 1.00 57.94 97 GLY A N 1
ATOM 756 C CA . GLY A 1 97 ? 36.775 -24.531 -60.759 1.00 57.94 97 GLY A CA 1
ATOM 757 C C . GLY A 1 97 ? 37.716 -23.978 -59.679 1.00 57.94 97 GLY A C 1
ATOM 758 O O . GLY A 1 97 ? 38.326 -24.750 -58.937 1.00 57.94 97 GLY A O 1
ATOM 759 N N . GLN A 1 98 ? 37.801 -22.651 -59.527 1.00 60.06 98 GLN A N 1
ATOM 760 C CA . GLN A 1 98 ? 38.663 -22.039 -58.502 1.00 60.06 98 GLN A CA 1
ATOM 761 C C . GLN A 1 98 ? 38.102 -22.183 -57.082 1.00 60.06 98 GLN A C 1
ATOM 763 O O . GLN A 1 98 ? 38.875 -22.312 -56.129 1.00 60.06 98 GLN A O 1
ATOM 768 N N . ALA A 1 99 ? 36.775 -22.191 -56.929 1.00 60.19 99 ALA A N 1
ATOM 769 C CA . ALA A 1 99 ? 36.135 -22.350 -55.626 1.00 60.19 99 ALA A CA 1
ATOM 770 C C . ALA A 1 99 ? 36.319 -23.773 -55.065 1.00 60.19 99 ALA A C 1
ATOM 772 O O . ALA A 1 99 ? 36.627 -23.936 -53.883 1.00 60.19 99 ALA A O 1
ATOM 773 N N . VAL A 1 100 ? 36.216 -24.801 -55.917 1.00 63.28 100 VAL A N 1
ATOM 774 C CA . VAL A 1 100 ? 36.357 -26.211 -55.507 1.00 63.28 100 VAL A CA 1
ATOM 775 C C . VAL A 1 100 ? 37.795 -26.544 -55.092 1.00 63.28 100 VAL A C 1
ATOM 777 O O . VAL A 1 100 ? 38.004 -27.175 -54.054 1.00 63.28 100 VAL A O 1
ATOM 780 N N . LEU A 1 101 ? 38.801 -26.064 -55.833 1.00 63.03 101 LEU A N 1
ATOM 781 C CA . LEU A 1 101 ? 40.215 -26.294 -55.500 1.00 63.03 101 LEU A CA 1
ATOM 782 C C . LEU A 1 101 ? 40.614 -25.677 -54.149 1.00 63.03 101 LEU A C 1
ATOM 784 O O . LEU A 1 101 ? 41.365 -26.294 -53.391 1.00 63.03 101 LEU A O 1
ATOM 788 N N . LYS A 1 102 ? 40.075 -24.497 -53.808 1.00 64.38 102 LYS A N 1
ATOM 789 C CA . LYS A 1 102 ? 40.313 -23.865 -52.498 1.00 64.38 102 LYS A CA 1
ATOM 790 C C . LYS A 1 102 ? 39.712 -24.658 -51.335 1.00 64.38 102 LYS A C 1
ATOM 792 O O . LYS A 1 102 ? 40.326 -24.714 -50.274 1.00 64.38 102 LYS A O 1
ATOM 797 N N . TRP A 1 103 ? 38.546 -25.280 -51.517 1.00 63.19 103 TRP A N 1
ATOM 798 C CA . TRP A 1 103 ? 37.888 -26.042 -50.450 1.00 63.19 103 TRP A CA 1
ATOM 799 C C . TRP A 1 103 ? 38.603 -27.367 -50.147 1.00 63.19 103 TRP A C 1
ATOM 801 O O . TRP A 1 103 ? 38.787 -27.718 -48.982 1.00 63.19 103 TRP A O 1
ATOM 811 N N . ILE A 1 104 ? 39.081 -28.068 -51.182 1.00 65.12 104 ILE A N 1
ATOM 812 C CA . ILE A 1 104 ? 39.806 -29.339 -51.016 1.00 65.12 104 ILE A CA 1
ATOM 813 C C . ILE A 1 104 ? 41.129 -29.127 -50.263 1.00 65.12 104 ILE A C 1
ATOM 815 O O . ILE A 1 104 ? 41.445 -29.896 -49.355 1.00 65.12 104 ILE A O 1
ATOM 819 N N . GLY A 1 105 ? 41.877 -28.063 -50.577 1.00 60.03 105 GLY A N 1
ATOM 820 C CA . GLY A 1 105 ? 43.150 -27.766 -49.907 1.00 60.03 105 GLY A CA 1
ATOM 821 C C . GLY A 1 105 ? 43.019 -27.448 -48.411 1.00 60.03 105 GLY A C 1
ATOM 822 O O . GLY A 1 105 ? 43.953 -27.695 -47.653 1.00 60.03 105 GLY A O 1
ATOM 823 N N . ALA A 1 106 ? 41.864 -26.941 -47.972 1.00 60.34 106 ALA A N 1
ATOM 824 C CA . ALA A 1 106 ? 41.644 -26.532 -46.585 1.00 60.34 106 ALA A CA 1
ATOM 825 C C . ALA A 1 106 ? 41.238 -27.688 -45.651 1.00 60.34 106 ALA A C 1
ATOM 827 O O . ALA A 1 106 ? 41.485 -27.605 -44.451 1.00 60.34 106 ALA A O 1
ATOM 828 N N . ASN A 1 107 ? 40.634 -28.761 -46.174 1.00 59.97 107 ASN A N 1
ATOM 829 C CA . ASN A 1 107 ? 39.961 -29.771 -45.345 1.00 59.97 107 ASN A CA 1
ATOM 830 C C . ASN A 1 107 ? 40.660 -31.136 -45.251 1.00 59.97 107 ASN A C 1
ATOM 832 O O . ASN A 1 107 ? 40.204 -31.981 -44.484 1.00 59.97 107 ASN A O 1
ATOM 836 N N . LEU A 1 108 ? 41.750 -31.381 -45.989 1.00 54.00 108 LEU A N 1
ATOM 837 C CA . LEU A 1 108 ? 42.338 -32.728 -46.072 1.00 54.00 108 LEU A CA 1
ATOM 838 C C . LEU A 1 108 ? 43.621 -32.965 -45.249 1.00 54.00 108 LEU A C 1
ATOM 840 O O . LEU A 1 108 ? 44.167 -34.061 -45.345 1.00 54.00 108 LEU A O 1
ATOM 844 N N . LEU A 1 109 ? 44.119 -32.006 -44.449 1.00 57.19 109 LEU A N 1
ATOM 845 C CA . LEU A 1 109 ? 45.482 -32.106 -43.884 1.00 57.19 109 LEU A CA 1
ATOM 846 C C . LEU A 1 109 ? 45.725 -32.143 -42.352 1.00 57.19 109 LEU A C 1
ATOM 848 O O . LEU A 1 109 ? 46.895 -32.299 -42.013 1.00 57.19 109 LEU A O 1
ATOM 852 N N . PRO A 1 110 ? 44.764 -32.090 -41.400 1.00 51.28 110 PRO A N 1
ATOM 853 C CA . PRO A 1 110 ? 45.144 -32.166 -39.977 1.00 51.28 110 PRO A CA 1
ATOM 854 C C . PRO A 1 110 ? 44.825 -33.484 -39.232 1.00 51.28 110 PRO A C 1
ATOM 856 O O . PRO A 1 110 ? 44.963 -33.514 -38.016 1.00 51.28 110 PRO A O 1
ATOM 859 N N . GLN A 1 111 ? 44.432 -34.587 -39.885 1.00 53.25 111 GLN A N 1
ATOM 860 C CA . GLN A 1 111 ? 43.949 -35.801 -39.176 1.00 53.25 111 GLN A CA 1
ATOM 861 C C . GLN A 1 111 ? 44.987 -36.925 -38.936 1.00 53.25 111 GLN A C 1
ATOM 863 O O . GLN A 1 111 ? 44.607 -38.077 -38.753 1.00 5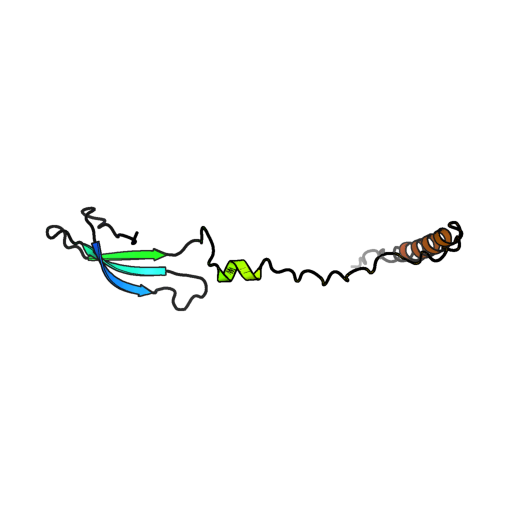3.25 111 GLN A O 1
ATOM 868 N N . GLN A 1 112 ? 46.296 -36.645 -38.921 1.00 55.19 112 GLN A N 1
ATOM 869 C CA . GLN A 1 112 ? 47.332 -37.689 -38.747 1.00 55.19 112 GLN A CA 1
ATOM 870 C C . GLN A 1 112 ? 48.302 -37.436 -37.581 1.00 55.19 112 GLN A C 1
ATOM 872 O O . GLN A 1 112 ? 49.502 -37.672 -37.711 1.00 55.19 112 GLN A O 1
ATOM 877 N N . GLN A 1 113 ? 47.828 -36.953 -36.422 1.00 55.34 113 GLN A N 1
ATOM 878 C CA . GLN A 1 113 ? 48.739 -36.790 -35.275 1.00 55.34 113 GLN A CA 1
ATOM 879 C C . GLN A 1 113 ? 48.138 -36.963 -33.873 1.00 55.34 113 GLN A C 1
ATOM 881 O O . GLN A 1 113 ? 48.552 -36.290 -32.935 1.00 55.34 113 GLN A O 1
ATOM 886 N N . GLN A 1 114 ? 47.215 -37.911 -33.684 1.00 56.50 114 GLN A N 1
ATOM 887 C CA . GLN A 1 114 ? 46.794 -38.335 -32.339 1.00 56.50 114 GLN A CA 1
ATOM 888 C C . GLN A 1 114 ? 46.677 -39.859 -32.215 1.00 56.50 114 GLN A C 1
ATOM 890 O O . GLN A 1 114 ? 45.598 -40.393 -31.995 1.00 56.50 114 GLN A O 1
ATOM 895 N N . GLN A 1 115 ? 47.804 -40.569 -32.313 1.00 55.09 115 GLN A N 1
ATOM 896 C CA . GLN A 1 115 ? 47.959 -41.890 -31.693 1.00 55.09 115 GLN A CA 1
ATOM 897 C C . GLN A 1 115 ? 49.393 -42.040 -31.156 1.00 55.09 115 GLN A C 1
ATOM 899 O O . GLN A 1 115 ? 50.325 -42.291 -31.914 1.00 55.09 115 GLN A O 1
ATOM 904 N N . GLN A 1 116 ? 49.574 -41.893 -29.841 1.00 56.66 116 GLN A N 1
ATOM 905 C CA . GLN A 1 116 ? 50.704 -42.481 -29.114 1.00 56.66 116 GLN A CA 1
ATOM 906 C C . GLN A 1 116 ? 50.142 -43.419 -28.029 1.00 56.66 116 GLN A C 1
ATOM 908 O O . GLN A 1 116 ? 49.223 -43.012 -27.315 1.00 56.66 116 GLN A O 1
ATOM 913 N N . PRO A 1 117 ? 50.634 -44.668 -27.915 1.00 56.12 117 PRO A N 1
ATOM 914 C CA . PRO A 1 117 ? 50.167 -45.631 -26.917 1.00 56.12 117 PRO A CA 1
ATOM 915 C C . PRO A 1 117 ? 50.777 -45.390 -25.517 1.00 56.12 117 PRO A C 1
ATOM 917 O O . PRO A 1 117 ? 51.803 -44.715 -25.398 1.00 56.12 117 PRO A O 1
ATOM 920 N N . PRO A 1 118 ? 50.162 -45.941 -24.448 1.00 56.59 118 PRO A N 1
ATOM 921 C CA . PRO A 1 118 ? 50.570 -45.711 -23.062 1.00 56.59 118 PRO A CA 1
ATOM 922 C C . PRO A 1 118 ? 51.880 -46.435 -22.715 1.00 56.59 118 PRO A C 1
ATOM 924 O O . PRO A 1 118 ? 52.035 -47.626 -22.977 1.00 56.59 118 PRO A O 1
ATOM 927 N N . GLN A 1 119 ? 52.808 -45.719 -22.078 1.00 60.03 119 GLN A N 1
ATOM 928 C CA . GLN A 1 119 ? 54.020 -46.296 -21.492 1.00 60.03 119 GLN A CA 1
ATOM 929 C C . GLN A 1 119 ? 53.646 -47.058 -20.207 1.00 60.03 119 GLN A C 1
ATOM 931 O O . GLN A 1 119 ? 53.142 -46.463 -19.255 1.00 60.03 119 GLN A O 1
ATOM 936 N N . ILE A 1 120 ? 53.901 -48.369 -20.190 1.00 51.75 120 ILE A N 1
ATOM 937 C CA . ILE A 1 120 ? 53.900 -49.231 -19.000 1.00 51.75 120 ILE A CA 1
ATOM 938 C C . ILE A 1 120 ? 55.358 -49.602 -18.706 1.00 51.75 120 ILE A C 1
ATOM 940 O O . ILE A 1 120 ? 56.002 -50.196 -19.566 1.00 51.75 120 ILE A O 1
ATOM 944 N N . ALA A 1 121 ? 55.846 -49.303 -17.502 1.00 50.41 121 ALA A N 1
ATOM 945 C CA . ALA A 1 121 ? 56.932 -50.002 -16.792 1.00 50.41 121 ALA A CA 1
ATOM 946 C C . ALA A 1 121 ? 56.972 -49.413 -15.363 1.00 50.41 121 ALA A C 1
ATOM 948 O O . ALA A 1 121 ? 57.025 -48.193 -15.229 1.00 50.41 121 ALA A O 1
ATOM 949 N N . ALA A 1 122 ? 56.618 -50.164 -14.315 1.00 52.31 122 ALA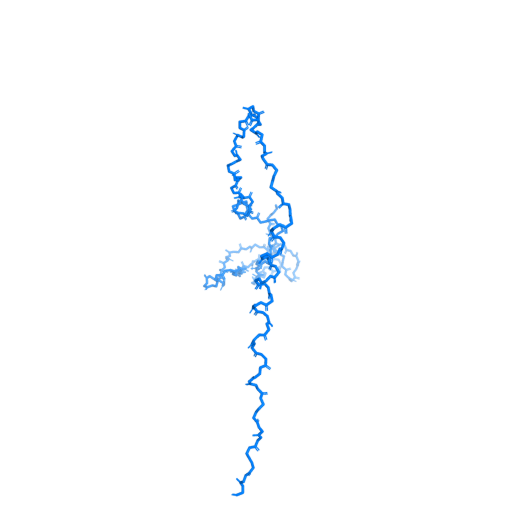 A N 1
ATOM 950 C CA . ALA A 1 122 ? 57.392 -51.220 -13.639 1.00 52.31 122 ALA A CA 1
ATOM 951 C C . ALA A 1 122 ? 58.504 -50.640 -12.753 1.00 52.31 122 ALA A C 1
ATOM 953 O O . ALA A 1 122 ? 59.461 -50.065 -13.311 1.00 52.31 122 ALA A O 1
#

Foldseek 3Di:
DDDWDADPPPRATKDFPDKDWDCPPPPPWGKIKTWIFGPPPVPRDIDIDMDTDDDDPDDDPVVVPVPPCPPPPPPPPPDPDDDDDDDDDDDPPPVVVVVVVVVVVVPDPDDPPPDDDDDDDD

Nearest PDB structures (foldseek):
  5hy6-assembly1_A  TM=7.376E-01  e=7.815E-01  Spodoptera frugiperda
  3er0-assembly1_A  TM=3.983E-01  e=1.262E-01  Saccharomyces cerevisiae
  1xtd-assembly1_A  TM=3.661E-01  e=4.806E-01  Leishmania mexicana
  6m9y-assembly1_C  TM=2.966E-01  e=8.826E-01  Branchiostoma floridae

Radius of gyration: 37.67 Å; Cα contacts (8 Å, |Δi|>4): 101; chains: 1; bounding box: 70×60×91 Å

Secondary structure (DSSP, 8-state):
----EEPTTT--EEEEEEEEES-TTSTT--EEEEEEEES-TTT--EEEEEEE----SS--GGGTSSSS----------------PPPP---THHHHHHHHHHHHHHHSSS-S----PPP---

pLDDT: mean 75.18, std 17.69, range [49.84, 96.94]